Protein AF-A0A3G8YRV4-F1 (afdb_monomer)

Mean predicted aligned error: 14.9 Å

pLDDT: mean 71.19, std 16.06, range [37.09, 94.94]

Sequence (104 aa):
MTSKQRLSLRDAAVPGTTGGVYTLIPAAIGFLSVIGVFIYSAVAQRAMPSGTDAILTACVTMLGVHTVRGTLADKANADNGLPVPLAEPPPVDPLPDQIPPPEP

Organism: NCBI:txid2489213

Nearest PDB structures (foldseek):
  6h2f-assembly1_A  TM=7.047E-01  e=1.451E+00  Aeromonas hydrophila subsp. hydrophila AL09-71
  7znn-assembly1_D  TM=4.306E-01  e=5.598E+00  Rattus norvegicus

Secondary structure (DSSP, 8-state):
--------TTSS--TTSTTTHHHHHHHHHHHHHHHHHHHHHHHTT-PPPTTHHHHHHHHHHHHHHHHHHHHHHHHHHHHTT-----PPPPP-PPPS--PPPPP-

Solvent-accessible surface area (backbone atoms only — not comparable to full-atom values): 6386 Å² total; per-residue (Å²): 138,83,80,77,78,75,76,53,87,80,79,80,61,64,94,20,62,78,61,29,54,74,23,43,52,58,19,51,53,46,42,53,49,46,51,53,48,50,53,48,18,62,75,67,74,43,79,70,69,88,60,50,65,60,47,45,50,52,19,52,52,28,45,50,52,29,50,54,38,42,54,52,28,41,50,55,30,46,78,70,72,42,95,52,85,79,74,73,75,74,82,76,72,78,74,93,75,80,71,77,78,85,79,134

Structure (mmCIF, N/CA/C/O backbone):
data_AF-A0A3G8YRV4-F1
#
_entry.id   AF-A0A3G8YRV4-F1
#
loop_
_atom_site.group_PDB
_atom_site.id
_atom_site.type_symbol
_atom_site.label_atom_id
_atom_site.label_alt_id
_atom_site.label_comp_id
_atom_site.label_asym_id
_atom_site.label_entity_id
_atom_site.label_seq_id
_atom_site.pdbx_PDB_ins_code
_atom_site.Cartn_x
_atom_site.Cartn_y
_atom_site.Cartn_z
_atom_site.occupancy
_atom_site.B_iso_or_equiv
_atom_site.auth_seq_id
_atom_site.auth_comp_id
_atom_site.auth_asym_id
_atom_site.auth_atom_id
_atom_site.pdbx_PDB_model_num
ATOM 1 N N . MET A 1 1 ? 41.459 12.963 -14.206 1.00 37.09 1 MET A N 1
ATOM 2 C CA . MET A 1 1 ? 40.270 13.829 -14.038 1.00 37.09 1 MET A CA 1
ATOM 3 C C . MET A 1 1 ? 39.030 12.952 -14.126 1.00 37.09 1 MET A C 1
ATOM 5 O O . MET A 1 1 ? 38.613 12.594 -15.215 1.00 37.09 1 MET A O 1
ATOM 9 N N . THR A 1 2 ? 38.510 12.504 -12.985 1.00 40.12 2 THR A N 1
ATOM 10 C CA . THR A 1 2 ? 37.367 11.582 -12.902 1.00 40.12 2 THR A CA 1
ATOM 11 C C . THR A 1 2 ? 36.068 12.381 -12.891 1.00 40.12 2 THR A C 1
ATOM 13 O O . THR A 1 2 ? 35.710 12.977 -11.872 1.00 40.12 2 THR A O 1
ATOM 16 N N . SER A 1 3 ? 35.384 12.418 -14.033 1.00 39.75 3 SER A N 1
ATOM 17 C CA . SER A 1 3 ? 34.016 12.922 -14.138 1.00 39.75 3 SER A CA 1
ATOM 18 C C . SER A 1 3 ? 33.109 12.038 -13.280 1.00 39.75 3 SER A C 1
ATOM 20 O O . SER A 1 3 ? 32.803 10.904 -13.640 1.00 39.75 3 SER A O 1
ATOM 22 N N . LYS A 1 4 ? 32.725 12.533 -12.100 1.00 48.12 4 LYS A N 1
ATOM 23 C CA . LYS A 1 4 ? 31.630 11.960 -11.317 1.00 48.12 4 LYS A CA 1
ATOM 24 C C . LYS A 1 4 ? 30.354 12.226 -12.108 1.00 48.12 4 LYS A C 1
ATOM 26 O O . LYS A 1 4 ? 29.785 13.312 -11.998 1.00 48.12 4 LYS A O 1
ATOM 31 N N . GLN A 1 5 ? 29.939 11.254 -12.916 1.00 47.84 5 GLN A N 1
ATOM 32 C CA . GLN A 1 5 ? 28.605 11.205 -13.503 1.00 47.84 5 GLN A CA 1
ATOM 33 C C . GLN A 1 5 ? 27.610 11.212 -12.340 1.00 47.84 5 GLN A C 1
ATOM 35 O O . GLN A 1 5 ? 27.327 10.192 -11.716 1.00 47.84 5 GLN A O 1
ATOM 40 N N . ARG A 1 6 ? 27.133 12.404 -11.975 1.00 45.31 6 ARG A N 1
ATOM 41 C CA . ARG A 1 6 ? 25.935 12.545 -11.159 1.00 45.31 6 ARG A CA 1
ATOM 42 C C . ARG A 1 6 ? 24.806 12.032 -12.040 1.00 45.31 6 ARG A C 1
ATOM 44 O O . ARG A 1 6 ? 24.285 12.794 -12.847 1.00 45.31 6 ARG A O 1
ATOM 51 N N . LEU A 1 7 ? 24.482 10.744 -11.924 1.00 46.4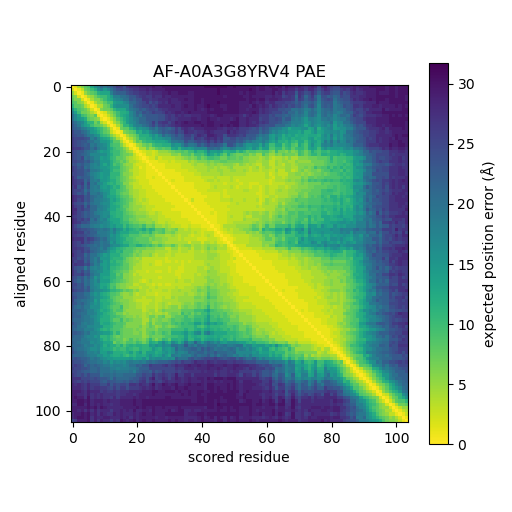1 7 LEU A N 1
ATOM 52 C CA . LEU A 1 7 ? 23.180 10.253 -12.350 1.00 46.41 7 LEU A CA 1
ATOM 53 C C . LEU A 1 7 ? 22.157 11.097 -11.592 1.00 46.41 7 LEU A C 1
ATOM 55 O O . LEU A 1 7 ? 21.997 10.985 -10.376 1.00 46.41 7 LEU A O 1
ATOM 59 N N . SER A 1 8 ? 21.560 12.038 -12.311 1.00 44.25 8 SER A N 1
ATOM 60 C CA . SER A 1 8 ? 20.441 12.812 -11.822 1.00 44.25 8 SER A CA 1
ATOM 61 C C . SER A 1 8 ? 19.345 11.806 -11.492 1.00 44.25 8 SER A C 1
ATOM 63 O O . SER A 1 8 ? 18.933 11.043 -12.360 1.00 44.25 8 SER A O 1
ATOM 65 N N . LEU A 1 9 ? 18.848 11.810 -10.253 1.00 48.66 9 LEU A N 1
ATOM 66 C CA . LEU A 1 9 ? 17.695 11.005 -9.812 1.00 48.66 9 LEU A CA 1
ATOM 67 C C . LEU A 1 9 ? 16.435 11.224 -10.681 1.00 48.66 9 LEU A C 1
ATOM 69 O O . LEU A 1 9 ? 15.435 10.538 -10.504 1.00 48.66 9 LEU A O 1
ATOM 73 N N . ARG A 1 10 ? 16.478 12.188 -11.608 1.00 48.75 10 ARG A N 1
ATOM 74 C CA . ARG A 1 10 ? 15.449 12.473 -12.607 1.00 48.75 10 ARG A CA 1
ATOM 75 C C . ARG A 1 10 ? 15.539 11.618 -13.876 1.00 48.75 10 ARG A C 1
ATOM 77 O O . ARG A 1 10 ? 14.512 11.466 -14.522 1.00 48.75 10 ARG A O 1
ATOM 84 N N . ASP A 1 11 ? 16.702 11.052 -14.208 1.00 48.72 11 ASP A N 1
ATOM 85 C CA . ASP A 1 11 ? 16.940 10.412 -15.516 1.00 48.72 11 ASP A CA 1
ATOM 86 C C . ASP A 1 11 ? 16.874 8.872 -15.485 1.00 48.72 11 ASP A C 1
ATOM 88 O O . ASP A 1 11 ? 16.985 8.234 -16.526 1.00 48.72 11 ASP A O 1
ATOM 92 N N . ALA A 1 12 ? 16.680 8.256 -14.312 1.00 46.94 12 ALA A N 1
ATOM 93 C CA . ALA A 1 12 ? 16.744 6.796 -14.142 1.00 46.94 12 ALA A CA 1
ATOM 94 C C . ALA A 1 12 ? 15.431 6.137 -13.682 1.00 46.94 12 ALA A C 1
ATOM 96 O O . ALA A 1 12 ? 15.450 5.010 -13.198 1.00 46.94 12 ALA A O 1
ATOM 97 N N . ALA A 1 13 ? 14.286 6.806 -13.810 1.00 43.56 13 ALA A N 1
ATOM 98 C CA . ALA A 1 13 ? 13.009 6.201 -13.452 1.00 43.56 13 ALA A CA 1
ATOM 99 C C . ALA A 1 13 ? 12.031 6.297 -14.620 1.00 43.56 13 ALA A C 1
ATOM 101 O O . ALA A 1 13 ? 11.449 7.355 -14.868 1.00 43.56 13 ALA A O 1
ATOM 102 N N . VAL A 1 14 ? 11.806 5.172 -15.307 1.00 48.88 14 VAL A N 1
ATOM 103 C CA . VAL A 1 14 ? 10.584 4.984 -16.094 1.00 48.88 14 VAL A CA 1
ATOM 104 C C . VAL A 1 14 ? 9.385 5.406 -15.228 1.00 48.88 14 VAL A C 1
ATOM 106 O O . VAL A 1 14 ? 9.354 5.086 -14.032 1.00 48.88 14 VAL A O 1
ATOM 109 N N . PRO A 1 15 ? 8.410 6.149 -15.786 1.00 46.47 15 PRO A N 1
ATOM 110 C CA . PRO A 1 15 ? 7.219 6.613 -15.081 1.00 46.47 15 PRO A CA 1
ATOM 111 C C . PRO A 1 15 ? 6.358 5.433 -14.603 1.00 46.47 15 PRO A C 1
ATOM 113 O O . PRO A 1 15 ? 5.387 5.027 -15.229 1.00 46.47 15 PRO A O 1
ATOM 116 N N . GLY A 1 16 ? 6.729 4.890 -13.452 1.00 47.22 16 GLY A N 1
ATOM 117 C CA . GLY A 1 16 ? 6.008 3.859 -12.716 1.00 47.22 16 GLY A CA 1
ATOM 118 C C . GLY A 1 16 ? 6.240 3.964 -11.207 1.00 47.22 16 GLY A C 1
ATOM 119 O O . GLY A 1 16 ? 5.356 3.618 -10.427 1.00 47.22 16 GLY A O 1
ATOM 120 N N . THR A 1 17 ? 7.342 4.596 -10.787 1.00 50.88 17 THR A N 1
ATOM 121 C CA . THR A 1 17 ? 7.630 4.934 -9.383 1.00 50.88 17 THR A CA 1
ATOM 122 C C . THR A 1 17 ? 6.927 6.217 -8.914 1.00 50.88 17 THR A C 1
ATOM 124 O O . THR A 1 17 ? 6.457 6.285 -7.780 1.00 50.88 17 THR A O 1
ATOM 127 N N . THR A 1 18 ? 6.742 7.216 -9.786 1.00 50.28 18 THR A N 1
ATOM 128 C CA . THR A 1 18 ? 6.043 8.482 -9.466 1.00 50.28 18 THR A CA 1
ATOM 129 C C . THR A 1 18 ? 4.549 8.295 -9.187 1.00 50.28 18 THR A C 1
ATOM 131 O O . THR A 1 18 ? 3.970 9.018 -8.379 1.00 50.28 18 THR A O 1
ATOM 134 N N . GLY A 1 19 ? 3.922 7.279 -9.786 1.00 50.44 19 GLY A N 1
ATOM 135 C CA . GLY A 1 19 ? 2.548 6.880 -9.474 1.00 50.44 19 GLY A CA 1
ATOM 136 C C . GLY A 1 19 ? 2.399 6.116 -8.154 1.00 50.44 19 GLY A C 1
ATOM 137 O O . GLY A 1 19 ? 1.291 6.045 -7.622 1.00 50.44 19 GLY A O 1
ATOM 138 N N . GLY A 1 20 ? 3.498 5.570 -7.623 1.00 60.41 20 GLY A N 1
ATOM 139 C CA . GLY A 1 20 ? 3.512 4.766 -6.404 1.00 60.41 20 GLY A CA 1
ATOM 140 C C . GLY A 1 20 ? 3.223 5.578 -5.144 1.00 60.41 20 GLY A C 1
ATOM 141 O O . GLY A 1 20 ? 2.635 5.052 -4.208 1.00 60.41 20 GLY A O 1
ATOM 142 N N . VAL A 1 21 ? 3.545 6.873 -5.139 1.00 65.12 21 VAL A N 1
ATOM 143 C CA . VAL A 1 21 ? 3.257 7.779 -4.014 1.00 65.12 21 VAL A CA 1
ATOM 144 C C . VAL A 1 21 ? 1.746 7.927 -3.794 1.00 65.12 21 VAL A C 1
ATOM 146 O O . VAL A 1 21 ? 1.279 7.909 -2.658 1.00 65.12 21 VAL A O 1
ATOM 149 N N . TYR A 1 22 ? 0.969 7.987 -4.879 1.00 68.3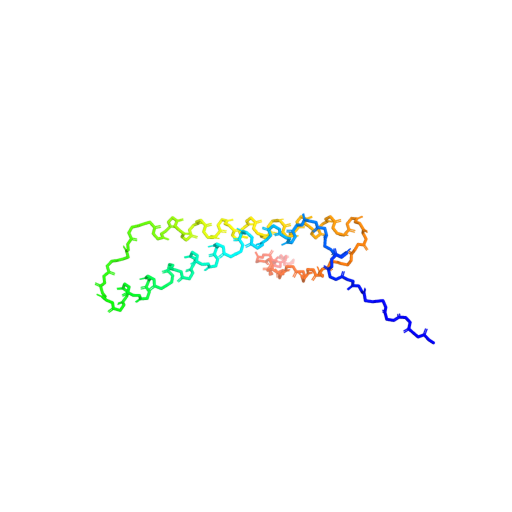8 22 TYR A N 1
ATOM 150 C CA . TYR A 1 22 ? -0.490 8.140 -4.837 1.00 68.38 22 TYR A CA 1
ATOM 151 C C . TYR A 1 22 ? -1.239 6.869 -4.430 1.00 68.38 22 TYR A C 1
ATOM 153 O O . TYR A 1 22 ? -2.415 6.948 -4.095 1.00 68.38 22 TYR A O 1
ATOM 161 N N . THR A 1 23 ? -0.588 5.707 -4.449 1.00 73.25 23 THR A N 1
ATOM 162 C CA . THR A 1 23 ? -1.168 4.449 -3.958 1.00 73.25 23 THR A CA 1
ATOM 163 C C . THR A 1 23 ? -0.634 4.096 -2.571 1.00 73.25 23 THR A C 1
ATOM 165 O O . THR A 1 23 ? -1.387 3.615 -1.732 1.00 73.25 23 THR A O 1
ATOM 168 N N . LEU A 1 24 ? 0.635 4.409 -2.290 1.00 76.00 24 LEU A N 1
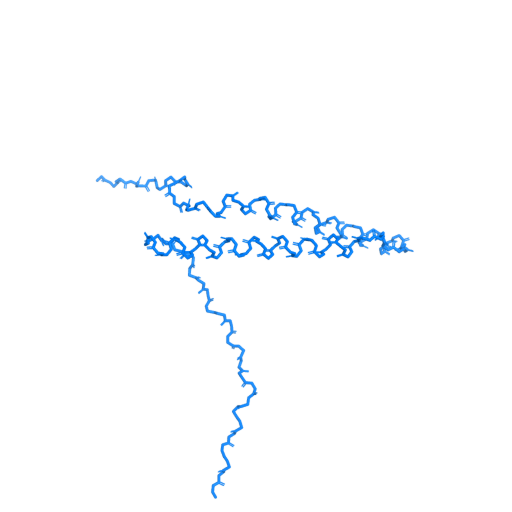ATOM 169 C CA . LEU A 1 24 ? 1.294 4.098 -1.023 1.00 76.00 24 LEU A CA 1
ATOM 170 C C . LEU A 1 24 ? 0.865 5.032 0.111 1.00 76.00 24 LEU A C 1
ATOM 172 O O . LEU A 1 24 ? 0.537 4.551 1.191 1.00 76.00 24 LEU A O 1
ATOM 176 N N . ILE A 1 25 ? 0.842 6.353 -0.116 1.00 80.00 25 ILE A N 1
ATOM 177 C CA . ILE A 1 25 ? 0.503 7.316 0.943 1.00 80.00 25 ILE A CA 1
ATOM 178 C C . ILE A 1 25 ? -0.941 7.117 1.428 1.00 80.00 25 ILE A C 1
ATOM 180 O O . ILE A 1 25 ? -1.128 6.966 2.637 1.00 80.00 25 ILE A O 1
ATOM 184 N N . PRO A 1 26 ? -1.966 7.049 0.553 1.00 81.38 26 PRO A N 1
ATOM 185 C CA . PRO A 1 26 ? -3.334 6.831 1.018 1.00 81.38 26 PRO A CA 1
ATOM 186 C C . PRO A 1 26 ? -3.522 5.468 1.691 1.00 81.38 26 PRO A C 1
ATOM 188 O O . PRO A 1 26 ? -4.221 5.394 2.699 1.00 81.38 26 PRO A O 1
ATOM 191 N N . ALA A 1 27 ? -2.864 4.410 1.196 1.00 82.00 27 ALA A N 1
ATOM 192 C CA . ALA A 1 27 ? -2.906 3.089 1.825 1.00 82.00 27 ALA A CA 1
ATOM 193 C C . ALA A 1 27 ? -2.286 3.104 3.228 1.00 82.00 27 ALA A C 1
ATOM 195 O O . ALA A 1 27 ? -2.884 2.586 4.167 1.00 82.00 27 ALA A O 1
ATOM 196 N N . ALA A 1 28 ? -1.122 3.738 3.394 1.00 83.75 28 ALA A N 1
ATOM 197 C CA . ALA A 1 28 ? -0.458 3.852 4.688 1.00 83.75 28 ALA A CA 1
ATOM 198 C C . ALA A 1 28 ? -1.297 4.665 5.685 1.00 83.75 28 ALA A C 1
ATOM 200 O O . ALA A 1 28 ? -1.479 4.243 6.825 1.00 83.75 28 ALA A O 1
ATOM 201 N N . ILE A 1 29 ? -1.862 5.799 5.256 1.00 87.88 29 I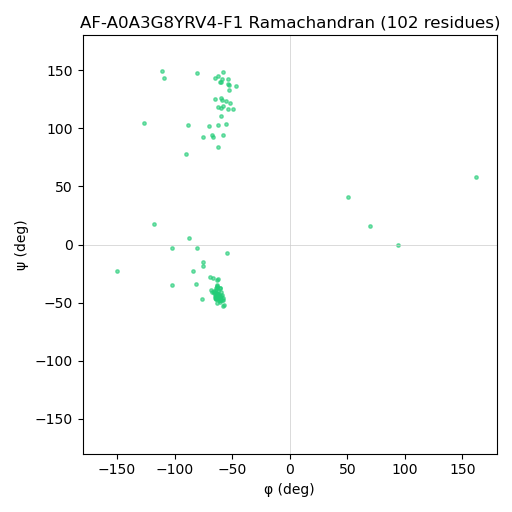LE A N 1
ATOM 202 C CA . ILE A 1 29 ? -2.716 6.641 6.108 1.00 87.88 29 ILE A CA 1
ATOM 203 C C . ILE A 1 29 ? -3.986 5.890 6.519 1.00 87.88 29 ILE A C 1
ATOM 205 O O . ILE A 1 29 ? -4.339 5.886 7.701 1.00 87.88 29 ILE A O 1
ATOM 209 N N . GLY A 1 30 ? -4.666 5.243 5.569 1.00 86.06 30 GLY A N 1
ATOM 210 C CA . GLY A 1 30 ? -5.876 4.470 5.846 1.00 86.06 30 GLY A CA 1
ATOM 211 C C . GLY A 1 30 ? -5.600 3.307 6.800 1.00 86.06 30 GLY A C 1
ATOM 212 O O . GLY A 1 30 ? -6.319 3.130 7.782 1.00 86.06 30 GLY A O 1
ATOM 213 N N . PHE A 1 31 ? -4.501 2.583 6.587 1.00 87.81 31 PHE A N 1
ATOM 214 C CA . PHE A 1 31 ? -4.096 1.471 7.441 1.00 87.81 31 PHE A CA 1
ATOM 215 C C . PHE A 1 31 ? -3.756 1.925 8.867 1.00 87.81 31 PHE A C 1
ATOM 217 O O . PHE A 1 31 ? -4.266 1.359 9.835 1.00 87.81 31 PHE A O 1
ATOM 224 N N . LEU A 1 32 ? -2.966 2.995 9.016 1.00 89.88 32 LEU A N 1
ATOM 225 C CA . LEU A 1 32 ? -2.640 3.564 10.329 1.00 89.88 32 LEU A CA 1
ATOM 226 C C . LEU A 1 32 ? -3.883 4.091 11.053 1.00 89.88 32 LEU A C 1
ATOM 228 O O . LEU A 1 32 ? -3.989 3.959 12.271 1.00 89.88 32 LEU A O 1
ATOM 232 N N . SER A 1 33 ? -4.848 4.635 10.310 1.00 88.50 33 SER A N 1
ATOM 233 C CA . SER A 1 33 ? -6.128 5.071 10.871 1.00 88.50 33 SER A CA 1
ATOM 234 C C . SER A 1 33 ? -6.928 3.890 11.424 1.00 88.50 33 SER A C 1
ATOM 236 O O . SER A 1 33 ? -7.424 3.969 12.547 1.00 88.50 33 SER A O 1
ATOM 238 N N . VAL A 1 34 ? -7.004 2.771 10.694 1.00 89.69 34 VAL A N 1
ATOM 239 C CA . VAL A 1 34 ? -7.667 1.544 11.175 1.00 89.69 34 VAL A CA 1
ATOM 240 C C . VAL A 1 34 ? -6.972 0.997 12.423 1.00 89.69 34 VAL A C 1
ATOM 242 O O . VAL A 1 34 ? -7.656 0.653 13.384 1.00 89.69 34 VAL A O 1
ATOM 245 N N . ILE A 1 35 ? -5.634 0.987 12.465 1.00 91.00 35 ILE A N 1
ATOM 246 C CA . ILE A 1 35 ? -4.877 0.587 13.665 1.00 91.00 35 ILE A CA 1
ATOM 247 C C . ILE A 1 35 ? -5.201 1.500 14.852 1.00 91.00 35 ILE A C 1
ATOM 249 O O . ILE A 1 35 ? -5.480 1.009 15.944 1.00 91.00 35 ILE A O 1
ATOM 253 N N . GLY A 1 36 ? -5.189 2.820 14.655 1.00 89.88 36 GLY A N 1
ATOM 254 C CA . GLY A 1 36 ? -5.495 3.779 15.717 1.00 89.88 36 GLY A CA 1
ATOM 255 C C . GLY A 1 36 ? -6.904 3.586 16.281 1.00 89.88 36 GLY A C 1
ATOM 256 O O . GLY A 1 36 ? -7.086 3.550 17.498 1.00 89.88 36 GLY A O 1
ATOM 257 N N . VAL A 1 37 ? -7.887 3.385 15.400 1.00 90.06 37 VAL A N 1
ATOM 258 C CA . VAL A 1 37 ? -9.274 3.089 15.782 1.00 90.06 37 VAL A CA 1
ATOM 259 C C . VAL A 1 37 ? -9.375 1.752 16.512 1.00 90.06 37 VAL A C 1
ATOM 261 O O . VAL A 1 37 ? -10.057 1.679 17.530 1.00 90.06 37 VAL A O 1
ATOM 264 N N . PHE A 1 38 ? -8.669 0.717 16.057 1.00 90.75 38 PHE A N 1
ATOM 265 C CA . PHE A 1 38 ? -8.634 -0.583 16.723 1.00 90.75 38 PHE A CA 1
ATOM 266 C C . PHE A 1 38 ? -8.077 -0.480 18.149 1.00 90.75 38 PHE A C 1
ATOM 268 O O . PHE A 1 38 ? -8.714 -0.949 19.092 1.00 90.75 38 PHE A O 1
ATOM 275 N N . ILE A 1 39 ? -6.930 0.187 18.322 1.00 92.62 39 ILE A N 1
ATOM 276 C CA . ILE A 1 39 ? -6.315 0.406 19.639 1.00 92.62 39 ILE A CA 1
ATOM 277 C C . ILE A 1 39 ? -7.267 1.198 20.539 1.00 92.62 39 ILE A C 1
ATOM 279 O O . ILE A 1 39 ? -7.497 0.810 21.684 1.00 92.62 39 ILE A O 1
ATOM 283 N N . TYR A 1 40 ? -7.862 2.277 20.023 1.00 92.44 40 TYR A N 1
ATOM 284 C CA . TYR A 1 40 ? -8.818 3.081 20.779 1.00 92.44 40 TYR A CA 1
ATOM 285 C C . TYR A 1 40 ? -10.042 2.265 21.206 1.00 92.44 40 TYR A C 1
ATOM 287 O O . TYR A 1 40 ? -10.412 2.292 22.376 1.00 92.44 40 TYR A O 1
ATOM 295 N N . SER A 1 41 ? -10.648 1.508 20.290 1.00 90.25 41 SER A N 1
ATOM 296 C CA . SER A 1 41 ? -11.789 0.635 20.573 1.00 90.25 41 SER A CA 1
ATOM 297 C C . SER A 1 41 ? -11.450 -0.430 21.619 1.00 90.25 41 SER A C 1
ATOM 299 O O . SER A 1 41 ? -12.245 -0.650 22.533 1.00 90.25 41 SER A O 1
ATOM 301 N N . ALA A 1 42 ? -10.258 -1.029 21.552 1.00 90.75 42 ALA A N 1
ATOM 302 C CA . ALA A 1 42 ? -9.793 -2.009 22.530 1.00 90.75 42 ALA A CA 1
ATOM 303 C C . ALA A 1 42 ? -9.600 -1.394 23.928 1.00 90.75 42 ALA A C 1
ATOM 305 O O . ALA A 1 42 ? -10.080 -1.946 24.919 1.00 90.75 42 ALA A O 1
ATOM 306 N N . VAL A 1 43 ? -8.957 -0.225 24.019 1.00 94.94 43 VAL A N 1
ATOM 307 C CA . VAL A 1 43 ? -8.745 0.482 25.296 1.00 94.94 43 VAL A CA 1
ATOM 308 C C . VAL A 1 43 ? -10.066 0.998 25.872 1.00 94.94 43 VAL A C 1
ATOM 310 O O . VAL A 1 43 ? -10.303 0.888 27.072 1.00 94.94 43 VAL A O 1
ATOM 313 N N . ALA A 1 44 ? -10.951 1.526 25.026 1.00 93.25 44 ALA A N 1
ATOM 314 C CA . ALA A 1 44 ? -12.248 2.063 25.428 1.00 93.25 44 ALA A CA 1
ATOM 315 C C . ALA A 1 44 ? -13.327 0.985 25.637 1.00 93.25 44 ALA A C 1
ATOM 317 O O . ALA A 1 44 ? -14.450 1.338 25.995 1.00 93.25 44 ALA A O 1
ATOM 318 N N . GLN A 1 45 ? -13.017 -0.296 25.389 1.00 92.06 45 GLN A N 1
ATOM 319 C CA . GLN A 1 45 ? -13.972 -1.415 25.419 1.00 92.06 45 GLN A CA 1
ATOM 320 C C . GLN A 1 45 ? -15.228 -1.130 24.575 1.00 92.06 45 GLN A C 1
ATOM 322 O O . GLN A 1 45 ? -16.361 -1.414 24.965 1.00 92.06 45 GLN A O 1
ATOM 327 N N . ARG A 1 46 ? -15.024 -0.519 23.404 1.00 89.38 46 ARG A N 1
ATOM 328 C CA . ARG A 1 46 ? -16.080 -0.185 22.442 1.00 89.38 46 ARG A CA 1
ATOM 329 C C . ARG A 1 46 ? -15.941 -1.040 21.197 1.00 89.38 46 ARG A C 1
ATOM 331 O O . ARG A 1 46 ? -14.836 -1.379 20.786 1.00 89.38 46 ARG A O 1
ATOM 338 N N . ALA A 1 47 ? -17.070 -1.329 20.556 1.00 87.62 47 ALA A N 1
ATOM 339 C CA . ALA A 1 47 ? -17.058 -1.927 19.229 1.00 87.62 47 ALA A CA 1
ATOM 340 C C . ALA A 1 47 ? -16.283 -1.031 18.246 1.00 87.62 47 ALA A C 1
ATOM 342 O O . ALA A 1 47 ? -16.268 0.199 18.386 1.00 87.62 47 ALA A O 1
ATOM 343 N N . MET A 1 48 ? -15.629 -1.642 17.255 1.00 87.75 48 MET A N 1
ATOM 344 C CA . MET A 1 48 ? -15.062 -0.868 16.155 1.00 87.75 48 MET A CA 1
ATOM 345 C C . MET A 1 48 ? -16.184 -0.190 15.354 1.00 87.75 48 MET A C 1
ATOM 347 O O . MET A 1 48 ? -17.246 -0.791 15.169 1.00 87.75 48 MET A O 1
ATOM 351 N N . PRO A 1 49 ? -15.959 1.038 14.856 1.00 86.75 49 PRO A N 1
ATOM 352 C CA . PRO A 1 49 ? -16.848 1.670 13.894 1.00 86.75 49 PRO A CA 1
ATOM 353 C C . PRO A 1 49 ? -17.079 0.771 12.676 1.00 86.75 49 PRO A C 1
ATOM 355 O O . PRO A 1 49 ? -16.158 0.112 12.194 1.00 86.75 49 PRO A O 1
ATOM 358 N N . SER A 1 50 ? -18.305 0.773 12.158 1.00 86.38 50 SER A N 1
ATOM 359 C CA . SER A 1 50 ? -18.647 0.077 10.915 1.00 86.38 50 SER A CA 1
ATOM 360 C C . SER A 1 50 ? -17.835 0.626 9.736 1.00 86.38 50 SER A C 1
ATOM 362 O O . SER A 1 50 ? -17.690 1.843 9.617 1.00 86.38 50 SER A O 1
ATOM 364 N N . GLY A 1 51 ? -17.361 -0.248 8.842 1.00 80.56 51 GLY A N 1
ATOM 365 C CA . GLY A 1 51 ? -16.631 0.135 7.626 1.00 80.56 51 GLY A CA 1
ATOM 366 C C . GLY A 1 51 ? -15.103 0.142 7.755 1.00 80.56 51 GLY A C 1
ATOM 367 O O . GLY A 1 51 ? -14.414 0.431 6.777 1.00 80.56 51 GLY A O 1
ATOM 368 N N . THR A 1 52 ? -14.541 -0.183 8.924 1.00 84.25 52 THR A N 1
ATOM 369 C CA . THR A 1 52 ? -13.084 -0.358 9.097 1.00 84.25 52 THR A CA 1
ATOM 370 C C . THR A 1 52 ? -12.529 -1.521 8.270 1.00 84.25 52 THR A C 1
ATOM 372 O O . THR A 1 52 ? -11.403 -1.446 7.784 1.00 84.25 52 THR A O 1
ATOM 375 N N . ASP A 1 53 ? -13.337 -2.552 8.044 1.00 84.69 53 ASP A N 1
ATOM 376 C CA . ASP A 1 53 ? -13.101 -3.676 7.137 1.00 84.69 53 ASP A CA 1
ATOM 377 C C . ASP A 1 53 ? -13.009 -3.235 5.668 1.00 84.69 53 ASP A C 1
ATOM 379 O O . ASP A 1 53 ? -12.083 -3.628 4.952 1.00 84.69 53 ASP A O 1
ATOM 383 N N . ALA A 1 54 ? -13.916 -2.362 5.227 1.00 86.44 54 ALA A N 1
ATOM 384 C CA . ALA A 1 54 ? -13.893 -1.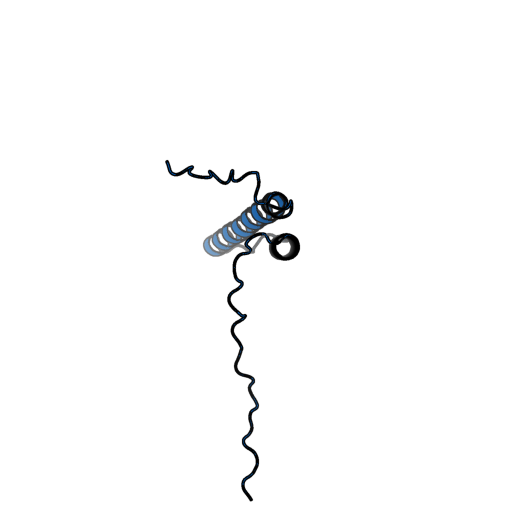791 3.885 1.00 86.44 54 ALA A CA 1
ATOM 385 C C . ALA A 1 54 ? -12.665 -0.889 3.678 1.00 86.44 54 ALA A C 1
ATOM 387 O O . ALA A 1 54 ? -12.009 -0.966 2.638 1.00 86.44 54 ALA A O 1
ATOM 388 N N . ILE A 1 55 ? -12.306 -0.083 4.685 1.00 86.00 55 ILE A N 1
ATOM 389 C CA . ILE A 1 55 ? -11.097 0.755 4.654 1.00 86.00 55 ILE A CA 1
ATOM 390 C C . ILE A 1 55 ? -9.840 -0.119 4.599 1.00 86.00 55 ILE A C 1
ATOM 392 O O . ILE A 1 55 ? -8.959 0.133 3.777 1.00 86.00 55 ILE A O 1
ATOM 396 N N . LEU A 1 56 ? -9.758 -1.165 5.426 1.00 85.88 56 LEU A N 1
ATOM 397 C CA . LEU A 1 56 ? -8.628 -2.093 5.427 1.00 85.88 56 LEU A CA 1
ATOM 398 C C . LEU A 1 56 ? -8.484 -2.799 4.073 1.00 85.88 56 LEU A C 1
ATOM 400 O O . LEU A 1 56 ? -7.389 -2.843 3.514 1.00 85.88 56 LEU A O 1
ATOM 404 N N . THR A 1 57 ? -9.598 -3.272 3.514 1.00 87.38 57 THR A N 1
ATOM 405 C CA . THR A 1 57 ? -9.643 -3.882 2.179 1.00 87.38 57 THR A CA 1
ATOM 406 C C . THR A 1 57 ? -9.139 -2.905 1.120 1.00 87.38 57 THR A C 1
ATOM 408 O O . THR A 1 57 ? -8.252 -3.253 0.344 1.00 87.38 57 THR A O 1
ATOM 411 N N . ALA A 1 58 ? -9.616 -1.655 1.131 1.00 84.75 58 ALA A N 1
ATOM 412 C CA . ALA A 1 58 ? -9.163 -0.625 0.200 1.00 84.75 58 ALA A CA 1
ATOM 413 C C . ALA A 1 58 ? -7.656 -0.334 0.329 1.00 84.75 58 ALA A C 1
ATOM 415 O O . ALA A 1 58 ? -6.980 -0.140 -0.684 1.00 84.75 58 ALA A O 1
ATOM 416 N N . CYS A 1 59 ? -7.107 -0.355 1.549 1.00 86.06 59 CYS A N 1
ATOM 417 C CA . CYS A 1 59 ? -5.669 -0.190 1.784 1.00 86.06 59 CYS A CA 1
ATOM 418 C C . CYS A 1 59 ? -4.859 -1.340 1.176 1.00 86.06 59 CYS A C 1
ATOM 420 O O . CYS A 1 59 ? -3.876 -1.093 0.478 1.00 86.06 59 CYS A O 1
ATOM 422 N N . VAL A 1 60 ? -5.292 -2.587 1.386 1.00 82.38 60 VAL A N 1
ATOM 423 C CA . VAL A 1 60 ? -4.650 -3.774 0.798 1.00 82.38 60 VAL A CA 1
ATOM 424 C C . VAL A 1 60 ? -4.740 -3.741 -0.728 1.00 82.38 60 VAL A C 1
ATOM 426 O O . VAL A 1 60 ? -3.745 -3.997 -1.404 1.00 82.38 60 VAL A O 1
ATOM 429 N N . THR A 1 61 ? -5.888 -3.359 -1.294 1.00 84.62 61 THR A N 1
ATOM 430 C CA . THR A 1 61 ? -6.042 -3.199 -2.747 1.00 84.62 61 THR A CA 1
ATOM 431 C C . THR A 1 61 ? -5.096 -2.132 -3.298 1.00 84.62 61 THR A C 1
ATOM 433 O O . THR A 1 61 ? -4.411 -2.380 -4.289 1.00 84.62 61 THR A O 1
ATOM 436 N N . MET A 1 62 ? -4.995 -0.969 -2.648 1.00 82.75 62 MET A N 1
ATOM 437 C CA . MET A 1 62 ? -4.068 0.095 -3.053 1.00 82.75 62 MET A CA 1
ATOM 438 C C . MET A 1 62 ? -2.600 -0.334 -2.954 1.00 82.75 62 MET A C 1
ATOM 440 O O . MET A 1 62 ? -1.807 0.016 -3.830 1.00 82.75 62 MET A O 1
ATOM 444 N N . LEU A 1 63 ? -2.242 -1.135 -1.947 1.00 82.31 63 LEU A N 1
ATOM 445 C CA . LEU A 1 63 ? -0.911 -1.732 -1.845 1.00 82.31 63 LEU A CA 1
ATOM 446 C C . LEU A 1 63 ? -0.661 -2.740 -2.976 1.00 82.31 63 LEU A C 1
ATOM 448 O O . LEU A 1 63 ? 0.396 -2.708 -3.596 1.00 82.31 63 LEU A O 1
ATOM 452 N N . GLY A 1 64 ? -1.647 -3.569 -3.322 1.00 80.12 64 GLY A N 1
ATOM 453 C CA . GLY A 1 64 ? -1.569 -4.456 -4.485 1.00 80.12 64 GLY A CA 1
ATOM 454 C C . GLY A 1 64 ? -1.338 -3.685 -5.789 1.00 80.12 64 GLY A C 1
ATOM 455 O O . GLY A 1 64 ? -0.438 -4.019 -6.558 1.00 80.12 64 GLY A O 1
ATOM 456 N N . VAL A 1 65 ? -2.080 -2.594 -6.009 1.00 83.50 65 VAL A N 1
ATOM 457 C CA . VAL A 1 65 ? -1.882 -1.704 -7.167 1.00 83.50 65 VAL A CA 1
ATOM 458 C C . VAL A 1 65 ? -0.490 -1.067 -7.141 1.00 83.50 65 VAL A C 1
ATOM 460 O O . VAL A 1 65 ? 0.151 -0.972 -8.187 1.00 83.50 65 VAL A O 1
ATOM 463 N N . HIS A 1 66 ? -0.000 -0.652 -5.969 1.00 83.06 66 HIS A N 1
ATOM 464 C CA . HIS A 1 66 ? 1.359 -0.135 -5.810 1.00 83.06 66 HIS A CA 1
ATOM 465 C C . HIS A 1 66 ? 2.403 -1.158 -6.277 1.00 83.06 66 HIS A C 1
ATOM 467 O O . HIS A 1 66 ? 3.231 -0.837 -7.130 1.00 83.06 66 HIS A O 1
ATOM 473 N N . THR A 1 67 ? 2.314 -2.392 -5.777 1.00 77.94 67 THR A N 1
ATOM 474 C CA . THR A 1 67 ? 3.241 -3.479 -6.113 1.00 77.94 67 THR A CA 1
ATOM 475 C C . THR A 1 67 ? 3.208 -3.803 -7.602 1.00 77.94 67 THR A C 1
ATOM 477 O O . THR A 1 67 ? 4.257 -3.827 -8.238 1.00 77.94 67 THR A O 1
ATOM 480 N N . VAL A 1 68 ? 2.017 -3.963 -8.196 1.00 81.31 68 VAL A N 1
ATOM 481 C CA . VAL A 1 68 ? 1.877 -4.257 -9.634 1.00 81.31 68 VAL A CA 1
ATOM 482 C C . VAL A 1 68 ? 2.510 -3.158 -10.487 1.00 81.31 68 VAL A C 1
ATOM 484 O O . VAL A 1 68 ? 3.224 -3.453 -11.444 1.00 81.31 68 VAL A O 1
ATOM 487 N N . ARG A 1 69 ? 2.294 -1.884 -10.140 1.00 79.19 69 ARG A N 1
ATOM 488 C CA . ARG A 1 69 ? 2.891 -0.758 -10.874 1.00 79.19 69 ARG A CA 1
ATOM 489 C C . ARG A 1 69 ? 4.410 -0.728 -10.740 1.00 79.19 69 ARG A C 1
ATOM 491 O O . ARG A 1 69 ? 5.072 -0.476 -11.742 1.00 79.19 69 ARG A O 1
ATOM 498 N N . GLY A 1 70 ? 4.943 -1.025 -9.554 1.00 76.00 70 GLY A N 1
ATOM 499 C CA . GLY A 1 70 ? 6.381 -1.189 -9.335 1.00 76.00 70 GLY A CA 1
ATOM 500 C C . GLY A 1 70 ? 6.961 -2.284 -10.229 1.00 76.00 70 GLY A C 1
ATOM 501 O O . GLY A 1 70 ? 7.844 -2.009 -11.033 1.00 76.00 70 GLY A O 1
ATOM 502 N N . THR A 1 71 ? 6.373 -3.483 -10.207 1.00 76.75 71 THR A N 1
ATOM 503 C CA . THR A 1 71 ? 6.833 -4.615 -11.027 1.00 76.75 71 THR A CA 1
ATOM 504 C C . THR A 1 71 ? 6.764 -4.332 -12.530 1.00 76.75 71 THR A C 1
ATOM 506 O O . THR A 1 71 ? 7.639 -4.758 -13.280 1.00 76.75 71 THR A O 1
ATOM 509 N N . LEU A 1 72 ? 5.734 -3.623 -13.005 1.00 79.38 72 LEU A N 1
ATOM 510 C CA . LEU A 1 72 ? 5.642 -3.230 -14.415 1.00 79.38 72 LEU A CA 1
ATOM 511 C C . LEU A 1 72 ? 6.704 -2.189 -14.793 1.00 79.38 72 LEU A C 1
ATOM 513 O O . LEU A 1 72 ? 7.272 -2.274 -15.880 1.00 79.38 72 LEU A O 1
ATOM 517 N N . ALA A 1 73 ? 6.989 -1.237 -13.902 1.00 74.75 73 ALA A N 1
ATOM 518 C CA . ALA A 1 73 ? 8.058 -0.260 -14.094 1.00 74.75 73 ALA A CA 1
ATOM 519 C C . ALA A 1 73 ? 9.427 -0.945 -14.162 1.00 74.75 73 ALA A C 1
ATOM 521 O O . ALA A 1 73 ? 10.227 -0.634 -15.038 1.00 74.75 73 ALA A O 1
ATOM 522 N N . ASP A 1 74 ? 9.656 -1.914 -13.279 1.00 74.06 74 ASP A N 1
ATOM 523 C CA . ASP A 1 74 ? 10.870 -2.722 -13.226 1.00 74.06 74 ASP A CA 1
ATOM 524 C C . ASP A 1 74 ? 11.048 -3.551 -14.500 1.00 74.06 74 ASP A C 1
ATOM 526 O O . ASP A 1 74 ? 12.125 -3.537 -15.090 1.00 74.06 74 ASP A O 1
ATOM 530 N N . LYS A 1 75 ? 9.984 -4.192 -15.000 1.00 73.44 75 LYS A N 1
ATOM 531 C CA . LYS A 1 75 ? 10.020 -4.890 -16.297 1.00 7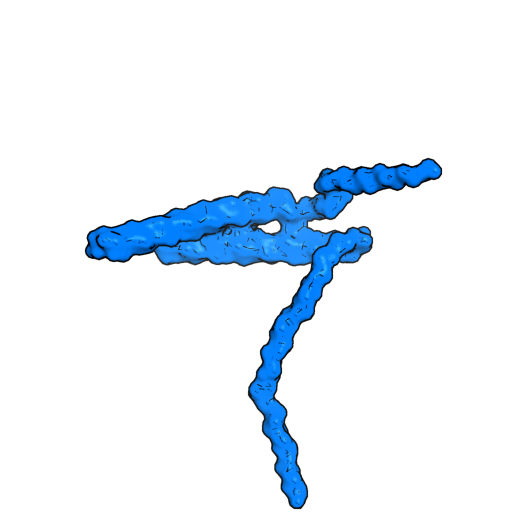3.44 75 LYS A CA 1
ATOM 532 C C . LYS A 1 75 ? 10.378 -3.948 -17.446 1.00 73.44 75 LYS A C 1
ATOM 534 O O . LYS A 1 75 ? 11.291 -4.240 -18.207 1.00 73.44 75 LYS A O 1
ATOM 539 N N . ALA A 1 76 ? 9.726 -2.789 -17.524 1.00 75.69 76 ALA A N 1
ATOM 540 C CA . ALA A 1 76 ? 10.032 -1.798 -18.551 1.00 75.69 76 ALA A CA 1
ATOM 541 C C . ALA A 1 76 ? 11.465 -1.245 -18.428 1.00 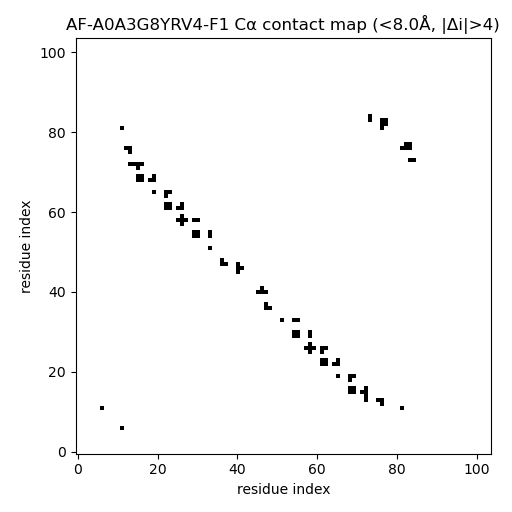75.69 76 ALA A C 1
ATOM 543 O O . ALA A 1 76 ? 12.114 -0.986 -19.438 1.00 75.69 76 ALA A O 1
ATOM 544 N N . ASN A 1 77 ? 11.987 -1.072 -17.213 1.00 74.44 77 ASN A N 1
ATOM 545 C CA . ASN A 1 77 ? 13.381 -0.691 -16.983 1.00 74.44 77 ASN A CA 1
ATOM 546 C C . ASN A 1 77 ? 14.347 -1.784 -17.471 1.00 74.44 77 ASN A C 1
ATOM 548 O O . ASN A 1 77 ? 15.310 -1.460 -18.164 1.00 74.44 77 ASN A O 1
ATOM 552 N N . ALA A 1 78 ? 14.062 -3.058 -17.175 1.00 74.56 78 ALA A N 1
ATOM 553 C CA . ALA A 1 78 ? 14.859 -4.196 -17.637 1.00 74.56 78 ALA A CA 1
ATOM 554 C C . ALA A 1 78 ? 14.891 -4.292 -19.170 1.00 74.56 78 ALA A C 1
ATOM 556 O O . ALA A 1 78 ? 15.968 -4.442 -19.745 1.00 74.56 78 ALA A O 1
ATOM 557 N N . ASP A 1 79 ? 13.740 -4.131 -1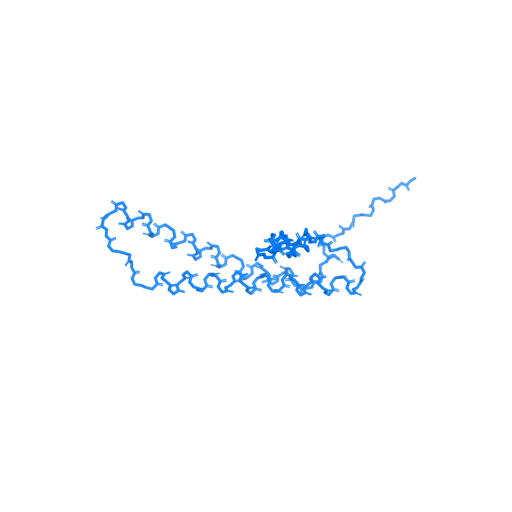9.831 1.00 77.19 79 ASP A N 1
ATOM 558 C CA . ASP A 1 79 ? 13.631 -4.147 -21.298 1.00 77.19 79 ASP A CA 1
ATOM 559 C C . ASP A 1 79 ? 14.437 -3.009 -21.952 1.00 77.19 79 ASP A C 1
ATOM 561 O O . ASP A 1 79 ? 14.961 -3.156 -23.055 1.00 77.19 79 ASP A O 1
ATOM 565 N N . ASN A 1 80 ? 14.586 -1.881 -21.249 1.00 75.69 80 ASN A N 1
ATOM 566 C CA . ASN A 1 80 ? 15.393 -0.736 -21.674 1.00 75.69 80 ASN A CA 1
ATOM 567 C C . ASN A 1 80 ? 16.875 -0.835 -21.252 1.00 75.69 80 ASN A C 1
ATOM 569 O O . ASN A 1 80 ? 17.632 0.119 -21.445 1.00 75.69 80 ASN A O 1
ATOM 573 N N . GLY A 1 81 ? 17.304 -1.958 -20.665 1.00 71.88 81 GLY A N 1
ATOM 574 C CA . GLY A 1 81 ? 18.681 -2.174 -20.209 1.00 71.88 81 GLY A CA 1
ATOM 575 C C . GLY A 1 81 ? 19.088 -1.338 -18.989 1.00 71.88 81 GLY A C 1
ATOM 576 O O . GLY A 1 81 ? 20.281 -1.200 -18.711 1.00 71.88 81 GLY A O 1
ATOM 577 N N . LEU A 1 82 ? 18.122 -0.764 -18.265 1.00 70.31 82 LEU A N 1
ATOM 578 C CA . LEU A 1 82 ? 18.364 -0.039 -17.021 1.00 70.31 82 LEU A CA 1
ATOM 579 C C . LEU A 1 82 ? 18.520 -1.022 -15.850 1.00 70.31 82 LEU A C 1
ATOM 581 O O . LEU A 1 82 ? 17.886 -2.078 -15.835 1.00 70.31 82 LEU A O 1
ATOM 585 N N . PRO A 1 83 ? 19.348 -0.690 -14.845 1.00 63.50 83 PRO A N 1
ATOM 586 C CA . PRO A 1 83 ? 19.502 -1.525 -13.663 1.00 63.50 83 PRO A CA 1
ATOM 587 C C . PRO A 1 83 ? 18.189 -1.590 -12.875 1.00 63.50 83 PRO A C 1
ATOM 589 O O . PRO A 1 83 ? 17.633 -0.566 -12.479 1.00 63.50 83 PRO A O 1
ATOM 592 N N . VAL A 1 84 ? 17.726 -2.811 -12.625 1.00 65.62 84 VAL A N 1
ATOM 593 C CA . VAL A 1 84 ? 16.541 -3.124 -11.819 1.00 65.62 84 VAL A CA 1
ATOM 594 C C . VAL A 1 84 ? 17.007 -3.756 -10.507 1.00 65.62 84 VAL A C 1
ATOM 596 O O . VAL A 1 84 ? 17.997 -4.497 -10.531 1.00 65.62 84 VAL A O 1
ATOM 599 N N . PRO A 1 85 ? 16.352 -3.489 -9.360 1.00 63.12 85 PRO A N 1
ATOM 600 C CA . PRO A 1 85 ? 16.627 -4.230 -8.135 1.00 63.12 85 PRO A CA 1
ATOM 601 C C . PRO A 1 85 ? 16.529 -5.731 -8.424 1.00 63.12 85 PRO A C 1
ATOM 603 O O . PRO A 1 85 ? 15.500 -6.201 -8.907 1.00 63.12 85 PRO A O 1
ATOM 606 N N . LEU A 1 86 ? 17.606 -6.483 -8.181 1.00 56.28 86 LEU A N 1
ATOM 607 C CA . LEU A 1 86 ? 17.567 -7.938 -8.286 1.00 56.28 86 LEU A CA 1
ATOM 608 C C . LEU A 1 86 ? 16.514 -8.426 -7.292 1.00 56.28 86 LEU A C 1
ATOM 610 O O . LEU A 1 86 ? 16.704 -8.294 -6.084 1.00 56.28 86 LEU A O 1
ATOM 614 N N . ALA A 1 87 ? 15.393 -8.937 -7.801 1.00 56.09 87 ALA A N 1
ATOM 615 C CA . ALA A 1 87 ? 14.451 -9.658 -6.968 1.00 56.09 87 ALA A CA 1
ATOM 616 C C . ALA A 1 87 ? 15.223 -10.827 -6.353 1.00 56.09 87 ALA A C 1
ATOM 618 O O . ALA A 1 87 ? 15.765 -11.661 -7.085 1.00 56.09 87 ALA A O 1
ATOM 619 N N . GLU A 1 88 ? 15.311 -10.874 -5.022 1.00 52.25 88 GLU A N 1
ATOM 620 C CA . GLU A 1 88 ? 15.676 -12.122 -4.364 1.00 52.25 88 GLU A CA 1
ATOM 621 C C . GLU A 1 88 ? 14.717 -13.197 -4.891 1.00 52.25 88 GLU A C 1
ATOM 623 O O . GLU A 1 88 ? 13.512 -12.929 -5.016 1.00 52.25 88 GLU A O 1
ATOM 628 N N . PRO A 1 89 ? 15.228 -14.376 -5.289 1.00 50.97 89 PRO A N 1
ATOM 629 C CA . PRO A 1 89 ? 14.358 -15.447 -5.735 1.00 50.97 89 PRO A CA 1
ATOM 630 C C . PRO A 1 89 ? 13.313 -15.694 -4.641 1.00 50.97 89 PRO A C 1
ATOM 632 O O . PRO A 1 89 ? 13.669 -15.659 -3.457 1.00 50.97 89 PRO A O 1
ATOM 635 N N . PRO A 1 90 ? 12.033 -15.903 -5.005 1.00 55.72 90 PRO A N 1
ATOM 636 C CA . PRO A 1 90 ? 11.018 -16.206 -4.011 1.00 55.72 90 PRO A CA 1
ATOM 637 C C . PRO A 1 90 ? 11.521 -17.383 -3.168 1.00 55.72 90 PRO A C 1
ATOM 639 O O . PRO A 1 90 ? 12.107 -18.310 -3.743 1.00 55.72 90 PRO A O 1
ATOM 642 N N . PRO A 1 91 ? 11.351 -17.356 -1.833 1.00 57.50 91 PRO A N 1
ATOM 643 C CA . PRO A 1 91 ? 11.696 -18.503 -1.014 1.00 57.50 91 PRO A CA 1
ATOM 644 C C . PRO A 1 91 ? 10.971 -19.714 -1.597 1.00 57.50 91 PRO A C 1
ATOM 646 O O . PRO A 1 91 ? 9.748 -19.726 -1.721 1.00 57.50 91 PRO A O 1
ATOM 649 N N . VAL A 1 92 ? 11.751 -20.686 -2.067 1.00 59.09 92 VAL A N 1
ATOM 650 C CA . VAL A 1 92 ? 11.216 -21.947 -2.563 1.00 59.09 92 VAL A CA 1
ATOM 651 C C . VAL A 1 92 ? 10.713 -22.668 -1.325 1.00 59.09 92 VAL A C 1
ATOM 653 O O . VAL A 1 92 ? 11.518 -23.191 -0.555 1.00 59.09 92 VAL A O 1
ATOM 656 N N . ASP A 1 93 ? 9.400 -22.652 -1.102 1.00 57.03 93 ASP A N 1
ATOM 657 C CA . ASP A 1 93 ? 8.800 -23.565 -0.138 1.00 57.03 93 ASP A CA 1
ATOM 658 C C . ASP A 1 93 ? 9.212 -24.984 -0.558 1.00 57.03 93 ASP A C 1
ATOM 660 O O . ASP A 1 93 ? 9.004 -25.360 -1.721 1.00 57.03 93 ASP A O 1
ATOM 664 N N . PRO A 1 94 ? 9.854 -25.776 0.318 1.00 57.06 94 PRO A N 1
ATOM 665 C CA . PRO A 1 94 ? 10.149 -27.156 -0.016 1.00 57.06 94 PRO A CA 1
ATOM 666 C C . PRO A 1 94 ? 8.817 -27.858 -0.285 1.00 57.06 94 PRO A C 1
ATOM 668 O O . PRO A 1 94 ? 7.969 -27.930 0.601 1.00 57.06 94 PRO A O 1
ATOM 671 N N . LEU A 1 95 ? 8.629 -28.340 -1.519 1.00 57.41 95 LEU A N 1
ATOM 672 C CA . LEU A 1 95 ? 7.47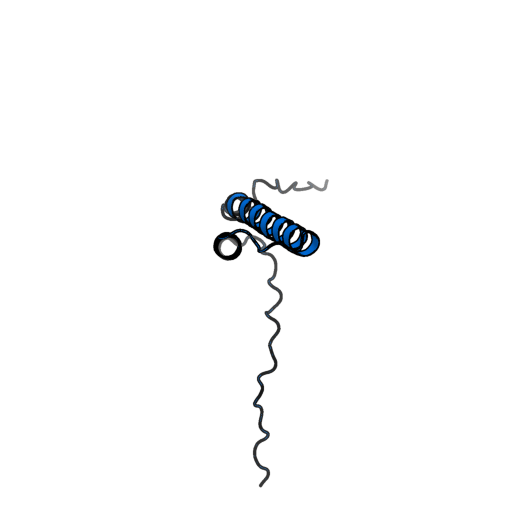8 -29.152 -1.906 1.00 57.41 95 LEU A CA 1
ATOM 673 C C . LEU A 1 95 ? 7.314 -30.286 -0.875 1.00 57.41 95 LEU A C 1
ATOM 675 O O . LEU A 1 95 ? 8.211 -31.133 -0.776 1.00 57.41 95 LEU A O 1
ATOM 679 N N . PRO A 1 96 ? 6.208 -30.344 -0.116 1.00 59.88 96 PRO A N 1
ATOM 680 C CA . PRO A 1 96 ? 5.881 -31.537 0.637 1.00 59.88 96 PRO A CA 1
ATOM 681 C C . PRO A 1 96 ? 5.359 -32.553 -0.378 1.00 59.88 96 PRO A C 1
ATOM 683 O O . PRO A 1 96 ? 4.208 -32.451 -0.769 1.00 59.88 96 PRO A O 1
ATOM 686 N N . ASP A 1 97 ? 6.250 -33.401 -0.909 1.00 57.56 97 ASP A N 1
ATOM 687 C CA . ASP A 1 97 ? 5.971 -34.756 -1.438 1.00 57.56 97 ASP A CA 1
ATOM 688 C C . ASP A 1 97 ? 7.096 -35.272 -2.357 1.00 57.56 97 ASP A C 1
ATOM 690 O O . ASP A 1 97 ? 6.880 -35.679 -3.498 1.00 57.56 97 ASP A O 1
ATOM 694 N N . GLN A 1 98 ? 8.327 -35.345 -1.847 1.00 57.09 98 GLN A N 1
ATOM 695 C CA . GLN A 1 98 ? 9.234 -36.400 -2.308 1.00 57.09 98 GLN A CA 1
ATOM 696 C C . GLN A 1 98 ? 9.034 -37.611 -1.397 1.00 57.09 98 GLN A C 1
ATOM 698 O O . GLN A 1 98 ? 9.806 -37.847 -0.472 1.00 57.09 98 GLN A O 1
ATOM 703 N N . ILE A 1 99 ? 7.950 -38.355 -1.631 1.00 64.12 99 ILE A N 1
ATOM 704 C CA . ILE A 1 99 ? 7.830 -39.721 -1.116 1.00 64.12 99 ILE A CA 1
ATOM 705 C C . ILE A 1 99 ? 8.968 -40.513 -1.781 1.00 64.12 99 ILE A C 1
ATOM 707 O O . ILE A 1 99 ? 9.002 -40.569 -3.015 1.00 64.12 99 ILE A O 1
ATOM 711 N N . PRO A 1 100 ? 9.932 -41.073 -1.026 1.00 65.94 100 PRO A N 1
ATOM 712 C CA . PRO A 1 100 ? 10.989 -41.875 -1.626 1.00 65.94 100 PRO A CA 1
ATOM 713 C C . PRO A 1 100 ? 10.361 -43.073 -2.357 1.00 65.94 100 PRO A C 1
ATOM 715 O O . PRO A 1 100 ? 9.385 -43.646 -1.859 1.00 65.94 100 PRO A O 1
ATOM 718 N N . PRO A 1 101 ? 10.868 -43.438 -3.549 1.00 66.31 101 PRO A N 1
ATOM 719 C CA . PRO A 1 101 ? 10.330 -44.565 -4.297 1.00 66.31 101 PRO A CA 1
ATOM 720 C C . PRO A 1 101 ? 10.432 -45.841 -3.447 1.00 66.31 101 PRO A C 1
ATOM 722 O O . PRO A 1 101 ? 11.419 -45.996 -2.723 1.00 66.31 101 PRO A O 1
ATOM 725 N N . PRO A 1 102 ? 9.437 -46.745 -3.507 1.00 63.16 102 PRO A N 1
ATOM 726 C CA . PRO A 1 102 ? 9.506 -47.997 -2.767 1.00 63.16 102 PRO A CA 1
ATOM 727 C C . PRO A 1 102 ? 10.744 -48.781 -3.216 1.00 63.16 102 PRO A C 1
ATOM 729 O O . PRO A 1 102 ? 10.941 -48.996 -4.415 1.00 63.16 102 PRO A O 1
ATOM 732 N N . GLU A 1 103 ? 11.590 -49.160 -2.256 1.00 67.75 103 GLU A N 1
ATOM 733 C CA . GLU A 1 103 ? 12.721 -50.054 -2.507 1.00 67.75 103 GLU A CA 1
ATOM 734 C C . GLU A 1 103 ? 12.214 -51.430 -2.987 1.00 67.75 103 GLU A C 1
ATOM 736 O O . GLU A 1 103 ? 11.134 -51.856 -2.561 1.00 67.75 103 GLU A O 1
ATOM 741 N N . PRO A 1 104 ? 12.947 -52.090 -3.903 1.00 67.38 104 PRO A N 1
ATOM 742 C CA . PRO A 1 104 ? 12.581 -53.397 -4.450 1.00 67.38 104 PRO A CA 1
ATOM 743 C C . PRO A 1 104 ? 12.649 -54.538 -3.427 1.00 67.38 104 PRO A C 1
ATOM 745 O O . PRO A 1 104 ? 13.525 -54.502 -2.534 1.00 67.38 104 PRO A O 1
#

Foldseek 3Di:
DDPPPPPDPVPQFDPLLVVLCVLQVLLVVLVVVLVVQVVVCVVVVHDRDPCNVVSNVSSVVSVVVSVVSLVVRQVVCVVVVGDHPPPDPPPPDPPPDPPDPDDD

Radius of gyration: 22.45 Å; Cα contacts (8 Å, |Δi|>4): 56; chains: 1; bounding box: 59×67×47 Å